Protein AF-A0A318UVK2-F1 (afdb_monomer_lite)

Secondary structure (DSSP, 8-state):
---------------S---EEEEEETTEEEEEE----------------TTSSSSSTTSSSS--S-----PPPPPHHHHIIIIIHHHHTTTGGGPPPTT-HHHHHHHHTT-HHHHHHHHHH-BTTBPGGGG-TT--HHHHHHHHHHHHHHHH--

Foldseek 3Di:
DDDDPDDDDDDDDDDDAWQWDWDDDDHDTDTGTDDDDDDDDDDDDDDDDPPPPPPPPPPPPPDPDDPPPPPPQDALVVVCVPFVCVCQCVPPPNNPHQQALVSCVVVVVVPLVVVLVCQQPPDDPQHHVSPCPVHDSVSSSRNSVVSNVRNVDD

Organism: NCBI:txid491949

Structure (mmCIF, N/CA/C/O backbone):
data_AF-A0A318UVK2-F1
#
_entry.id   AF-A0A318UVK2-F1
#
loop_
_atom_site.group_PDB
_atom_site.id
_atom_site.type_symbol
_atom_site.label_atom_id
_atom_site.label_alt_id
_atom_site.label_comp_id
_atom_site.label_asym_id
_atom_site.label_entity_id
_atom_site.label_seq_id
_atom_site.pdbx_PDB_ins_code
_atom_site.Cartn_x
_atom_site.Cartn_y
_atom_site.Cartn_z
_atom_site.occupancy
_atom_site.B_iso_or_equiv
_atom_site.auth_seq_id
_atom_site.auth_comp_id
_atom_site.auth_asym_id
_atom_site.auth_atom_id
_atom_site.pdbx_PDB_model_num
ATOM 1 N N . MET A 1 1 ? 50.029 1.591 -43.519 1.00 49.09 1 MET A N 1
ATOM 2 C CA . MET A 1 1 ? 50.194 0.571 -42.464 1.00 49.09 1 MET A CA 1
ATOM 3 C C . MET A 1 1 ? 49.556 1.101 -41.192 1.00 49.09 1 MET A C 1
ATOM 5 O O . MET A 1 1 ? 50.206 1.855 -40.488 1.00 49.09 1 MET A O 1
ATOM 9 N N . LEU A 1 2 ? 48.297 0.752 -40.935 1.00 42.00 2 LEU A N 1
ATOM 10 C CA . LEU A 1 2 ? 47.717 0.720 -39.592 1.00 42.00 2 LEU A CA 1
ATOM 11 C C . LEU A 1 2 ? 46.847 -0.537 -39.528 1.00 42.00 2 LEU A C 1
ATOM 13 O O . LEU A 1 2 ? 46.161 -0.884 -40.487 1.00 42.00 2 LEU A O 1
ATOM 17 N N . ASN A 1 3 ? 47.073 -1.282 -38.458 1.00 50.56 3 ASN A N 1
ATOM 18 C CA . ASN A 1 3 ? 46.698 -2.664 -38.237 1.00 50.56 3 ASN A CA 1
ATOM 19 C C . ASN A 1 3 ? 45.468 -2.654 -37.327 1.00 50.56 3 ASN A C 1
ATOM 21 O O . ASN A 1 3 ? 45.616 -2.618 -36.109 1.00 50.56 3 ASN A O 1
ATOM 25 N N . ASP A 1 4 ? 44.272 -2.630 -37.910 1.00 49.16 4 ASP A N 1
ATOM 26 C CA . ASP A 1 4 ? 43.026 -2.616 -37.145 1.00 49.16 4 ASP A CA 1
ATOM 27 C C . ASP A 1 4 ? 42.559 -4.055 -36.911 1.00 49.16 4 ASP A C 1
ATOM 29 O O . ASP A 1 4 ? 41.830 -4.653 -37.706 1.00 49.16 4 ASP A O 1
ATOM 33 N N . GLY A 1 5 ? 43.030 -4.630 -35.802 1.00 56.41 5 GLY A N 1
ATOM 34 C CA . GLY A 1 5 ? 42.569 -5.904 -35.259 1.00 56.41 5 GLY A CA 1
ATOM 35 C C . GLY A 1 5 ? 41.101 -5.834 -34.840 1.00 56.41 5 GLY A C 1
ATOM 36 O O . GLY A 1 5 ? 40.789 -5.678 -33.664 1.00 56.41 5 GLY A O 1
ATOM 37 N N . LYS A 1 6 ? 40.188 -5.948 -35.808 1.00 45.00 6 LYS A N 1
ATOM 38 C CA . LYS A 1 6 ? 38.750 -6.070 -35.559 1.00 45.00 6 LYS A CA 1
ATOM 39 C C . LYS A 1 6 ? 38.392 -7.550 -35.362 1.00 45.00 6 LYS A C 1
ATOM 41 O O . LYS A 1 6 ? 38.772 -8.366 -36.207 1.00 45.00 6 LYS A O 1
ATOM 46 N N . PRO A 1 7 ? 37.673 -7.927 -34.289 1.00 42.22 7 PRO A N 1
ATOM 47 C CA . PRO A 1 7 ? 37.291 -9.315 -34.059 1.00 42.22 7 PRO A CA 1
ATOM 48 C C . PRO A 1 7 ? 36.369 -9.785 -35.189 1.00 42.22 7 PRO A C 1
ATOM 50 O O . PRO A 1 7 ? 35.304 -9.217 -35.429 1.00 42.22 7 PRO A O 1
ATOM 53 N N . GLN A 1 8 ? 36.807 -10.809 -35.917 1.00 44.75 8 GLN A N 1
ATOM 54 C CA . GLN A 1 8 ? 36.009 -11.466 -36.946 1.00 44.75 8 GLN A CA 1
ATOM 55 C C . GLN A 1 8 ? 34.980 -12.356 -36.241 1.00 44.75 8 GLN A C 1
ATOM 57 O O . GLN A 1 8 ? 35.313 -13.428 -35.740 1.00 44.75 8 GLN A O 1
ATOM 62 N N . ILE A 1 9 ? 33.731 -11.895 -36.164 1.00 44.16 9 ILE A N 1
ATOM 63 C CA . ILE A 1 9 ? 32.623 -12.656 -35.579 1.00 44.16 9 ILE A CA 1
ATOM 64 C C . ILE A 1 9 ? 32.165 -13.692 -36.610 1.00 44.16 9 ILE A C 1
ATOM 66 O O . ILE A 1 9 ? 31.560 -13.355 -37.626 1.00 44.16 9 ILE A O 1
ATOM 70 N N . HIS A 1 10 ? 32.481 -14.961 -36.361 1.00 40.56 10 HIS A N 1
ATOM 71 C CA . HIS A 1 10 ? 32.009 -16.093 -37.155 1.00 40.56 10 HIS A CA 1
ATOM 72 C C . HIS A 1 10 ? 30.812 -16.738 -36.452 1.00 40.56 10 HIS A C 1
ATOM 74 O O . HIS A 1 10 ? 30.944 -17.243 -35.340 1.00 40.56 10 HIS A O 1
ATOM 80 N N . VAL A 1 11 ? 29.650 -16.751 -37.106 1.00 42.09 11 VAL A N 1
ATOM 81 C CA . VAL A 1 11 ? 28.436 -17.401 -36.595 1.00 42.09 11 VAL A CA 1
ATOM 82 C C . VAL A 1 11 ? 28.338 -18.801 -37.199 1.00 42.09 11 VAL A C 1
ATOM 84 O O . VAL A 1 11 ? 28.215 -18.951 -38.414 1.00 42.09 11 VAL A O 1
ATOM 87 N N . PHE A 1 12 ? 28.405 -19.830 -36.355 1.00 38.00 12 PHE A N 1
ATOM 88 C CA . PHE A 1 12 ? 28.206 -21.229 -36.737 1.00 38.00 12 PHE A CA 1
ATOM 89 C C . PHE A 1 12 ? 26.828 -21.685 -36.255 1.00 38.00 12 PHE A C 1
ATOM 91 O O . PHE A 1 12 ? 26.543 -21.628 -35.063 1.00 38.00 12 PHE A O 1
ATOM 98 N N . ILE A 1 13 ? 25.976 -22.144 -37.172 1.00 43.78 13 ILE A N 1
ATOM 99 C CA . ILE A 1 13 ? 24.642 -22.666 -36.850 1.00 43.78 13 ILE A CA 1
ATOM 100 C C . ILE A 1 13 ? 24.659 -24.174 -37.101 1.00 43.78 13 ILE A C 1
ATOM 102 O O . ILE A 1 13 ? 24.796 -24.612 -38.242 1.00 43.78 13 ILE A O 1
ATOM 106 N N . CYS A 1 14 ? 24.538 -24.963 -36.032 1.00 42.59 14 CYS A N 1
ATOM 107 C CA . CYS A 1 14 ? 24.438 -26.421 -36.076 1.00 42.59 14 CYS A CA 1
ATOM 108 C C . CYS A 1 14 ? 23.076 -26.830 -35.494 1.00 42.59 14 CYS A C 1
ATOM 110 O O . CYS A 1 14 ? 22.750 -26.479 -34.363 1.00 42.59 14 CYS A O 1
ATOM 112 N N . PHE A 1 15 ? 22.257 -27.530 -36.278 1.00 50.88 15 PHE A N 1
ATOM 113 C CA . PHE A 1 15 ? 20.919 -27.967 -35.878 1.00 50.88 15 PHE A CA 1
ATOM 114 C C . PHE A 1 15 ? 20.997 -29.190 -34.952 1.00 50.88 15 PHE A C 1
ATOM 116 O O . PHE A 1 15 ? 21.221 -30.299 -35.437 1.00 50.88 15 PHE A O 1
ATOM 123 N N . SER A 1 16 ? 20.778 -29.001 -33.647 1.00 50.44 16 SER A N 1
ATOM 124 C CA . SER A 1 16 ? 19.868 -29.796 -32.790 1.00 50.44 16 SER A CA 1
ATOM 125 C C . SER A 1 16 ? 20.182 -29.592 -31.305 1.00 50.44 16 SER A C 1
ATOM 127 O O . SER A 1 16 ? 21.328 -29.756 -30.900 1.00 50.44 16 SER A O 1
ATOM 129 N N . LEU A 1 17 ? 19.111 -29.348 -30.529 1.00 44.59 17 LEU A N 1
ATOM 130 C CA . LEU A 1 17 ? 19.014 -29.179 -29.069 1.00 44.59 17 LEU A CA 1
ATOM 131 C C . LEU A 1 17 ? 19.276 -27.705 -28.578 1.00 44.59 17 LEU A C 1
ATOM 133 O O . LEU A 1 17 ? 20.285 -27.091 -28.894 1.00 44.59 17 LEU A O 1
ATOM 137 N N . ILE A 1 18 ? 18.375 -27.146 -27.743 1.00 47.88 18 ILE A N 1
ATOM 138 C CA . ILE A 1 18 ? 18.029 -25.729 -27.434 1.00 47.88 18 ILE A CA 1
ATOM 139 C C . ILE A 1 18 ? 17.645 -25.460 -25.904 1.00 47.88 18 ILE A C 1
ATOM 141 O O . ILE A 1 18 ? 16.525 -25.751 -25.518 1.00 47.88 18 ILE A O 1
ATOM 145 N N . TYR A 1 19 ? 18.498 -24.969 -24.960 1.00 47.34 19 TYR A N 1
ATOM 146 C CA . TYR A 1 19 ? 18.169 -24.771 -23.484 1.00 47.34 19 TYR A CA 1
ATOM 147 C C . TYR A 1 19 ? 18.469 -23.359 -22.954 1.00 47.34 19 TYR A C 1
ATOM 149 O O . TYR A 1 19 ? 19.593 -22.898 -23.019 1.00 47.34 19 TYR A O 1
ATOM 157 N N . LEU A 1 20 ? 17.499 -22.639 -22.400 1.00 43.53 20 LEU A N 1
ATOM 158 C CA . LEU A 1 20 ? 17.631 -21.184 -22.297 1.00 43.53 20 LEU A CA 1
ATOM 159 C C . LEU A 1 20 ? 18.497 -20.697 -21.113 1.00 43.53 20 LEU A C 1
ATOM 161 O O . LEU A 1 20 ? 18.139 -20.927 -19.965 1.00 43.53 20 LEU A O 1
ATOM 165 N N . VAL A 1 21 ? 19.579 -19.969 -21.389 1.00 46.16 21 VAL A N 1
ATOM 166 C CA . VAL A 1 21 ? 20.355 -19.127 -20.470 1.00 46.16 21 VAL A CA 1
ATOM 167 C C . VAL A 1 21 ? 20.104 -17.659 -20.828 1.00 46.16 21 VAL A C 1
ATOM 169 O O . VAL A 1 21 ? 20.314 -17.246 -21.966 1.00 46.16 21 VAL A O 1
ATOM 172 N N . VAL A 1 22 ? 19.643 -16.870 -19.858 1.00 44.34 22 VAL A N 1
ATOM 173 C CA . VAL A 1 22 ? 19.443 -15.422 -20.007 1.00 44.34 22 VAL A CA 1
ATOM 174 C C . VAL A 1 22 ? 20.566 -14.712 -19.267 1.00 44.34 22 VAL A C 1
ATOM 176 O O . VAL A 1 22 ? 20.694 -14.881 -18.056 1.00 44.34 22 VAL A O 1
ATOM 179 N N . GLU A 1 23 ? 21.361 -13.927 -19.986 1.00 42.88 23 GLU A N 1
ATOM 180 C CA . GLU A 1 23 ? 22.389 -13.062 -19.403 1.00 42.88 23 GLU A CA 1
ATOM 181 C C . GLU A 1 23 ? 21.989 -11.599 -19.626 1.00 42.88 23 GLU A C 1
ATOM 183 O O . GLU A 1 23 ? 21.504 -11.231 -20.702 1.00 42.88 23 GLU A O 1
ATOM 188 N N . VAL A 1 24 ? 22.120 -10.783 -18.578 1.00 45.62 24 VAL A N 1
ATOM 189 C CA . VAL A 1 24 ? 21.737 -9.366 -18.573 1.00 45.62 24 VAL A CA 1
ATOM 190 C C . VAL A 1 24 ? 23.002 -8.539 -18.429 1.00 45.62 24 VAL A C 1
ATOM 192 O O . VAL A 1 24 ? 23.560 -8.466 -17.337 1.00 45.62 24 VAL A O 1
ATOM 195 N N . GLU A 1 25 ? 23.411 -7.878 -19.508 1.00 43.75 25 GLU A N 1
ATOM 196 C CA . GLU A 1 25 ? 24.457 -6.858 -19.457 1.00 43.75 25 GLU A CA 1
ATOM 197 C C . GLU A 1 25 ? 24.004 -5.619 -20.244 1.00 43.75 25 GLU A C 1
ATOM 199 O O . GLU A 1 25 ? 23.463 -5.722 -21.347 1.00 43.75 25 GLU A O 1
ATOM 204 N N . ASP A 1 26 ? 24.120 -4.456 -19.596 1.00 48.53 26 ASP A N 1
ATOM 205 C CA . ASP A 1 26 ? 23.696 -3.125 -20.056 1.00 48.53 26 ASP A CA 1
ATOM 206 C C . ASP A 1 26 ? 22.294 -3.048 -20.690 1.00 48.53 26 ASP A C 1
ATOM 208 O O . ASP A 1 26 ? 22.097 -2.679 -21.850 1.00 48.53 26 ASP A O 1
ATOM 212 N N . ASN A 1 27 ? 21.284 -3.339 -19.864 1.00 52.00 27 ASN A N 1
ATOM 213 C CA . ASN A 1 27 ? 19.864 -3.052 -20.110 1.00 52.00 27 ASN A CA 1
ATOM 214 C C . ASN A 1 27 ? 19.268 -3.676 -21.396 1.00 52.00 27 ASN A C 1
ATOM 216 O O . ASN A 1 27 ? 18.195 -3.263 -21.841 1.00 52.00 27 ASN A O 1
ATOM 220 N N . SER A 1 28 ? 19.928 -4.692 -21.968 1.00 42.50 28 SER A N 1
ATOM 221 C CA . SER A 1 28 ? 19.376 -5.599 -22.982 1.00 42.50 28 SER A CA 1
ATOM 222 C C . SER A 1 28 ? 19.261 -7.022 -22.434 1.00 42.50 28 SER A C 1
ATOM 224 O O . SER A 1 28 ? 20.229 -7.601 -21.951 1.00 42.50 28 SER A O 1
ATOM 226 N N . LEU A 1 29 ? 18.060 -7.600 -22.533 1.00 41.34 29 LEU A N 1
ATOM 227 C CA . LEU A 1 29 ? 17.794 -9.011 -22.243 1.00 41.34 29 LEU A CA 1
ATOM 228 C C . LEU A 1 29 ? 18.243 -9.864 -23.438 1.00 41.34 29 LEU A C 1
ATOM 230 O O . LEU A 1 29 ? 17.576 -9.859 -24.474 1.00 41.34 29 LEU A O 1
ATOM 234 N N . ALA A 1 30 ? 19.339 -10.616 -23.305 1.00 47.50 30 ALA A N 1
ATOM 235 C CA . ALA A 1 30 ? 19.731 -11.620 -24.292 1.00 47.50 30 ALA A CA 1
ATOM 236 C C . ALA A 1 30 ? 19.292 -13.020 -23.830 1.00 47.50 30 ALA A C 1
ATOM 238 O O . ALA A 1 30 ? 19.694 -13.519 -22.784 1.00 47.50 30 ALA A O 1
ATOM 239 N N . VAL A 1 31 ? 18.441 -13.651 -24.636 1.00 39.53 31 VAL A N 1
ATOM 240 C CA . VAL A 1 31 ? 17.826 -14.968 -24.420 1.00 39.53 31 VAL A CA 1
ATOM 241 C C . VAL A 1 31 ? 18.641 -15.985 -25.238 1.00 39.53 31 VAL A C 1
ATOM 243 O O . VAL A 1 31 ? 18.392 -16.167 -26.426 1.00 39.53 31 VAL A O 1
ATOM 246 N N . HIS A 1 32 ? 19.670 -16.603 -24.648 1.00 41.72 32 HIS A N 1
ATOM 247 C CA . HIS A 1 32 ? 20.530 -17.600 -25.308 1.00 41.72 32 HIS A CA 1
ATOM 248 C C . HIS A 1 32 ? 20.028 -19.017 -25.059 1.00 41.72 32 HIS A C 1
ATOM 250 O O . HIS A 1 32 ? 19.587 -19.324 -23.973 1.00 41.72 32 HIS A O 1
ATOM 256 N N . LEU A 1 33 ? 20.094 -19.916 -26.040 1.00 38.16 33 LEU A N 1
ATOM 257 C CA . LEU A 1 33 ? 19.438 -21.227 -25.993 1.00 38.16 33 LEU A CA 1
ATOM 258 C C . LEU A 1 33 ? 20.471 -22.338 -26.260 1.00 38.16 33 LEU A C 1
ATOM 260 O O . LEU A 1 33 ? 20.853 -22.611 -27.386 1.00 38.16 33 LEU A O 1
ATOM 264 N N . PHE A 1 34 ? 20.952 -22.943 -25.185 1.00 48.12 34 PHE A N 1
ATOM 265 C CA . PHE A 1 34 ? 22.121 -23.785 -24.974 1.00 48.12 34 PHE A CA 1
ATOM 266 C C . PHE A 1 34 ? 21.761 -25.233 -24.577 1.00 48.12 34 PHE A C 1
ATOM 268 O O . PHE A 1 34 ? 21.862 -25.570 -23.400 1.00 48.12 34 PHE A O 1
ATOM 275 N N . MET A 1 35 ? 21.334 -26.134 -25.484 1.00 40.09 35 MET A N 1
ATOM 276 C CA . MET A 1 35 ? 21.248 -27.540 -25.032 1.00 40.09 35 MET A CA 1
ATOM 277 C C . MET A 1 35 ? 22.590 -28.217 -24.951 1.00 40.09 35 MET A C 1
ATOM 279 O O . MET A 1 35 ? 23.364 -28.301 -25.900 1.00 40.09 35 MET A O 1
ATOM 283 N N . LEU A 1 36 ? 22.744 -28.847 -23.800 1.00 55.94 36 LEU A N 1
ATOM 284 C CA . LEU A 1 36 ? 23.640 -29.946 -23.567 1.00 55.94 36 LEU A CA 1
ATOM 285 C C . LEU A 1 36 ? 22.901 -31.251 -23.866 1.00 55.94 36 LEU A C 1
ATOM 287 O O . LEU A 1 36 ? 21.978 -31.628 -23.147 1.00 55.94 36 LEU A O 1
ATOM 291 N N . SER A 1 37 ? 23.346 -31.976 -24.885 1.00 45.47 37 SER A N 1
ATOM 292 C CA . SER A 1 37 ? 23.646 -33.401 -24.726 1.00 45.47 37 SER A CA 1
ATOM 293 C C . SER A 1 37 ? 24.509 -33.873 -25.883 1.00 45.47 37 SER A C 1
ATOM 295 O O . SER A 1 37 ? 24.192 -33.673 -27.052 1.00 45.47 37 SER A O 1
ATOM 297 N N . GLY A 1 38 ? 25.653 -34.440 -25.509 1.00 52.75 38 GLY A N 1
ATOM 298 C CA . GLY A 1 38 ? 26.729 -34.814 -26.406 1.00 52.75 38 GLY A CA 1
ATOM 299 C C . GLY A 1 38 ? 26.320 -35.848 -27.447 1.00 52.75 38 GLY A C 1
ATOM 300 O O . GLY A 1 38 ? 25.804 -36.914 -27.130 1.00 52.75 38 GLY A O 1
ATOM 301 N N . ALA A 1 39 ? 26.667 -35.546 -28.690 1.00 35.94 39 ALA A N 1
ATOM 302 C CA . ALA A 1 39 ? 27.013 -36.533 -29.693 1.00 35.94 39 ALA A CA 1
ATOM 303 C C . ALA A 1 39 ? 28.075 -35.891 -30.586 1.00 35.94 39 ALA A C 1
ATOM 305 O O . ALA A 1 39 ? 27.811 -34.975 -31.362 1.00 35.94 39 ALA A O 1
ATOM 306 N N . SER A 1 40 ? 29.312 -36.337 -30.408 1.00 52.97 40 SER A N 1
ATOM 307 C CA . SER A 1 40 ? 30.444 -36.035 -31.269 1.00 52.97 40 SER A CA 1
ATOM 308 C C . SER A 1 40 ? 30.161 -36.545 -32.683 1.00 52.97 40 SER A C 1
ATOM 310 O O . SER A 1 40 ? 30.306 -37.731 -32.968 1.00 52.97 40 SER A O 1
ATOM 312 N N . LEU A 1 41 ? 29.785 -35.641 -33.586 1.00 42.12 41 LEU A N 1
ATOM 313 C CA . LEU A 1 41 ? 29.806 -35.884 -35.026 1.00 42.12 41 LEU A CA 1
ATOM 314 C C . LEU A 1 41 ? 30.600 -34.777 -35.734 1.00 42.12 41 LEU A C 1
ATOM 316 O O . LEU A 1 41 ? 30.574 -33.621 -35.303 1.00 42.12 41 LEU A O 1
ATOM 320 N N . PRO A 1 42 ? 31.361 -35.126 -36.786 1.00 39.91 42 PRO A N 1
ATOM 321 C CA . PRO A 1 42 ? 32.371 -34.250 -37.357 1.00 39.91 42 PRO A CA 1
ATOM 322 C C . PRO A 1 42 ? 31.739 -33.072 -38.102 1.00 39.91 42 PRO A C 1
ATOM 324 O O . PRO A 1 42 ? 30.940 -33.240 -39.024 1.00 39.91 42 PRO A O 1
ATOM 327 N N . MET A 1 43 ? 32.169 -31.869 -37.719 1.00 37.62 43 MET A N 1
ATOM 328 C CA . MET A 1 43 ? 31.934 -30.626 -38.445 1.00 37.62 43 MET A CA 1
ATOM 329 C C . MET A 1 43 ? 32.390 -30.750 -39.903 1.00 37.62 43 MET A C 1
ATOM 331 O O . MET A 1 43 ? 33.582 -30.858 -40.185 1.00 37.62 43 MET A O 1
ATOM 335 N N . GLN A 1 44 ? 31.453 -30.628 -40.840 1.00 42.41 44 GLN A N 1
ATOM 336 C CA . GLN A 1 44 ? 31.751 -30.227 -42.213 1.00 42.41 44 GLN A CA 1
ATOM 337 C C . GLN A 1 44 ? 31.176 -28.832 -42.445 1.00 42.41 44 GLN A C 1
ATOM 339 O O . GLN A 1 44 ? 30.001 -28.656 -42.756 1.00 42.41 44 GLN A O 1
ATOM 344 N N . CYS A 1 45 ? 32.030 -27.825 -42.283 1.00 39.59 45 CYS A N 1
ATOM 345 C CA . CYS A 1 45 ? 31.721 -26.435 -42.584 1.00 39.59 45 CYS A CA 1
ATOM 346 C C . CYS A 1 45 ? 31.874 -26.198 -44.098 1.00 39.59 45 CYS A C 1
ATOM 348 O O . CYS A 1 45 ? 32.986 -25.990 -44.585 1.00 39.59 45 CYS A O 1
ATOM 350 N N . LYS A 1 46 ? 30.779 -26.244 -44.870 1.00 46.31 46 LYS A N 1
ATOM 351 C CA . LYS A 1 46 ? 30.797 -25.843 -46.290 1.00 46.31 46 LYS A CA 1
ATOM 352 C C . LYS A 1 46 ? 30.586 -24.335 -46.426 1.00 46.31 46 LYS A C 1
ATOM 354 O O . LYS A 1 46 ? 29.628 -23.773 -45.906 1.00 46.31 46 LYS A O 1
ATOM 359 N N . ARG A 1 47 ? 31.503 -23.693 -47.151 1.00 45.16 47 ARG A N 1
ATOM 360 C CA . ARG A 1 47 ? 31.540 -22.252 -47.421 1.00 45.16 47 ARG A CA 1
ATOM 361 C C . ARG A 1 47 ? 30.575 -21.916 -48.561 1.00 45.16 47 ARG A C 1
ATOM 363 O O . ARG A 1 47 ? 30.815 -22.332 -49.690 1.00 45.16 47 ARG A O 1
ATOM 370 N N . PH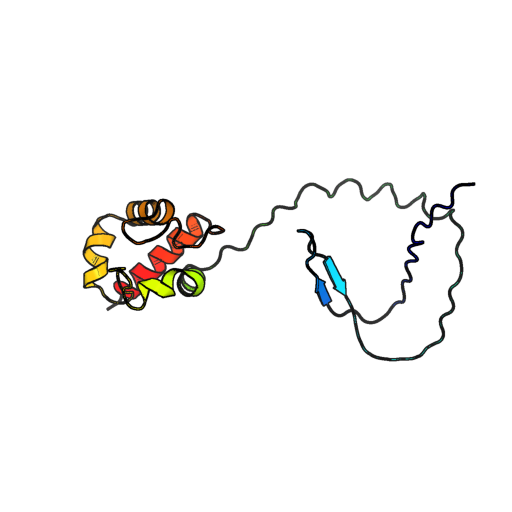E A 1 48 ? 29.500 -21.185 -48.275 1.00 45.78 48 PHE A N 1
ATOM 371 C CA . PHE A 1 48 ? 28.581 -20.680 -49.303 1.00 45.78 48 PHE A CA 1
ATOM 372 C C . PHE A 1 48 ? 28.968 -19.254 -49.743 1.00 45.78 48 PHE A C 1
ATOM 374 O O . PHE A 1 48 ? 29.379 -18.453 -48.899 1.00 45.78 48 PHE A O 1
ATOM 381 N N . PRO A 1 49 ? 28.880 -18.922 -51.047 1.00 44.41 49 PRO A N 1
ATOM 382 C CA . PRO A 1 49 ? 29.235 -17.603 -51.563 1.00 44.41 49 PRO A CA 1
ATOM 383 C C . PRO A 1 49 ? 28.171 -16.534 -51.258 1.00 44.41 49 PRO A C 1
ATOM 385 O O . PRO A 1 49 ? 26.975 -16.810 -51.180 1.00 44.41 49 PRO A O 1
ATOM 388 N N . LEU A 1 50 ? 28.644 -15.288 -51.148 1.00 50.78 50 LEU A N 1
ATOM 389 C CA . LEU A 1 50 ? 27.970 -14.058 -50.698 1.00 50.78 50 LEU A CA 1
ATOM 390 C C . LEU A 1 50 ? 26.788 -13.565 -51.573 1.00 50.78 50 LEU A C 1
ATOM 392 O O . LEU A 1 50 ? 26.417 -12.401 -51.487 1.00 50.78 50 LEU A O 1
ATOM 396 N N . SER A 1 51 ? 26.226 -14.398 -52.454 1.00 51.06 51 SER A N 1
ATOM 397 C CA . SER A 1 51 ? 25.255 -13.963 -53.475 1.00 51.06 51 SER A CA 1
ATOM 398 C C . SER A 1 51 ? 23.801 -14.345 -53.177 1.00 51.06 51 SER A C 1
ATOM 400 O O . SER A 1 51 ? 22.911 -13.952 -53.926 1.00 51.06 51 SER A O 1
ATOM 402 N N . PHE A 1 52 ? 23.532 -15.091 -52.102 1.00 45.41 52 PHE A N 1
ATOM 403 C CA . PHE A 1 52 ? 22.172 -15.535 -51.754 1.00 45.41 52 PHE A CA 1
ATOM 404 C C . PHE A 1 52 ? 21.439 -14.622 -50.755 1.00 45.41 52 PHE A C 1
ATOM 406 O O . PHE A 1 52 ? 20.300 -14.894 -50.387 1.00 45.41 52 PHE A O 1
ATOM 413 N N . THR A 1 53 ? 22.054 -13.520 -50.320 1.00 52.44 53 THR A N 1
ATOM 414 C CA . THR A 1 53 ? 21.515 -12.646 -49.262 1.00 52.44 53 THR A CA 1
ATOM 415 C C . THR A 1 53 ? 20.564 -11.554 -49.763 1.00 52.44 53 THR A C 1
ATOM 417 O O . THR A 1 53 ? 19.974 -10.860 -48.944 1.00 52.44 53 THR A O 1
ATOM 420 N N . ALA A 1 54 ? 20.361 -11.394 -51.075 1.00 51.59 54 ALA A N 1
ATOM 421 C CA . ALA A 1 54 ? 19.643 -10.236 -51.624 1.00 51.59 54 ALA A CA 1
ATOM 422 C C . ALA A 1 54 ? 18.115 -10.400 -51.799 1.00 51.59 54 ALA A C 1
ATOM 424 O O . ALA A 1 54 ? 17.444 -9.411 -52.073 1.00 51.59 54 ALA A O 1
ATOM 425 N N . LEU A 1 55 ? 17.533 -11.596 -51.626 1.00 50.97 55 LEU A N 1
ATOM 426 C CA . LEU A 1 55 ? 16.088 -11.822 -51.858 1.00 50.97 55 LEU A CA 1
ATOM 427 C C . LEU A 1 55 ? 15.238 -12.035 -50.594 1.00 50.97 55 LEU A C 1
ATOM 429 O O . LEU A 1 55 ? 14.026 -12.185 -50.703 1.00 50.97 55 LEU A O 1
ATOM 433 N N . LEU A 1 56 ? 15.824 -11.986 -49.395 1.00 49.97 56 LEU A N 1
ATOM 434 C CA . LEU A 1 56 ? 15.073 -12.123 -48.134 1.00 49.97 56 LEU A CA 1
ATOM 435 C C . LEU A 1 56 ? 14.905 -10.802 -47.360 1.00 49.97 56 LEU A C 1
ATOM 437 O O . LEU A 1 56 ? 14.307 -10.793 -46.289 1.00 49.97 56 LEU A O 1
ATOM 441 N N . PHE A 1 57 ? 15.378 -9.674 -47.900 1.00 49.00 57 PHE A N 1
ATOM 442 C CA . PHE A 1 57 ? 15.321 -8.368 -47.223 1.00 49.00 57 PHE A CA 1
ATOM 443 C C . PHE A 1 57 ? 14.076 -7.518 -47.531 1.00 49.00 57 PHE A C 1
ATOM 445 O O . PHE A 1 57 ? 13.933 -6.438 -46.969 1.00 49.00 57 PHE A O 1
ATOM 452 N N . SER A 1 58 ? 13.135 -7.986 -48.360 1.00 50.50 58 SER A N 1
ATOM 453 C CA . SER A 1 58 ? 11.889 -7.240 -48.636 1.00 50.50 58 SER A CA 1
ATOM 454 C C . SER A 1 58 ? 10.763 -7.486 -47.612 1.00 50.50 58 SER A C 1
ATOM 456 O O . SER A 1 58 ? 9.724 -6.835 -47.702 1.00 50.50 58 SER A O 1
ATOM 458 N N . GLY A 1 59 ? 10.939 -8.394 -46.644 1.00 51.94 59 GLY A N 1
ATOM 459 C CA . GLY A 1 59 ? 9.859 -8.824 -45.739 1.00 51.94 59 GLY A CA 1
ATOM 460 C C . GLY A 1 59 ? 9.978 -8.411 -44.268 1.00 51.94 59 GLY A C 1
ATOM 461 O O . GLY A 1 59 ? 9.059 -8.686 -43.508 1.00 51.94 59 GLY A O 1
ATOM 462 N N . PHE A 1 60 ? 11.072 -7.774 -43.837 1.00 53.25 60 PHE A N 1
ATOM 463 C CA . PHE A 1 60 ? 11.381 -7.619 -42.402 1.00 53.25 60 PHE A CA 1
ATOM 464 C C . PHE A 1 60 ? 11.529 -6.159 -41.943 1.00 53.25 60 PHE A C 1
ATOM 466 O O . PHE A 1 60 ? 12.322 -5.854 -41.061 1.00 53.25 60 PHE A O 1
ATOM 473 N N . ALA A 1 61 ? 10.784 -5.233 -42.552 1.00 53.19 61 ALA A N 1
ATOM 474 C CA . ALA A 1 61 ? 10.778 -3.821 -42.148 1.00 53.19 61 ALA A CA 1
ATOM 475 C C . ALA A 1 61 ? 9.483 -3.374 -41.432 1.00 53.19 61 ALA A C 1
ATOM 477 O O . ALA A 1 61 ? 9.377 -2.214 -41.054 1.00 53.19 61 ALA A O 1
ATOM 478 N N . MET A 1 62 ? 8.504 -4.265 -41.209 1.00 56.47 62 MET A N 1
ATOM 479 C CA . MET A 1 62 ? 7.168 -3.907 -40.687 1.00 56.47 62 MET A CA 1
ATOM 480 C C . MET A 1 62 ? 6.837 -4.531 -39.314 1.00 56.47 62 MET A C 1
ATOM 482 O O . MET A 1 62 ? 5.697 -4.903 -39.056 1.00 56.47 62 MET A O 1
ATOM 486 N N . SER A 1 63 ? 7.801 -4.694 -38.403 1.00 58.59 63 SER A N 1
ATOM 487 C CA . SER A 1 63 ? 7.494 -5.260 -37.067 1.00 58.59 63 SER A CA 1
ATOM 488 C C . SER A 1 63 ? 8.080 -4.491 -35.882 1.00 58.59 63 SER A C 1
ATOM 490 O O . SER A 1 63 ? 8.068 -4.989 -34.763 1.00 58.59 63 SER A O 1
ATOM 492 N N . LEU A 1 64 ? 8.535 -3.251 -36.086 1.00 57.78 64 LEU A N 1
ATOM 493 C CA . LEU A 1 64 ? 9.210 -2.455 -35.053 1.00 57.78 64 LEU A CA 1
ATOM 494 C C . LEU A 1 64 ? 8.297 -1.464 -34.292 1.00 57.78 64 LEU A C 1
ATOM 496 O O . LEU A 1 64 ? 8.725 -0.351 -34.008 1.00 57.78 64 LEU A O 1
ATOM 500 N N . LEU A 1 65 ? 7.043 -1.817 -33.970 1.00 55.69 65 LEU A N 1
ATOM 501 C CA . LEU A 1 65 ? 6.131 -0.887 -33.267 1.00 55.69 65 LEU A CA 1
ATOM 502 C C . LEU A 1 65 ? 5.344 -1.442 -32.070 1.00 55.69 65 LEU A C 1
ATOM 504 O O . LEU A 1 65 ? 4.414 -0.781 -31.623 1.00 55.69 65 LEU A O 1
ATOM 508 N N . LEU A 1 66 ? 5.698 -2.592 -31.485 1.00 53.72 66 LEU A N 1
ATOM 509 C CA . LEU A 1 66 ? 4.987 -3.088 -30.292 1.00 53.72 66 LEU A CA 1
ATOM 510 C C . LEU A 1 66 ? 5.919 -3.733 -29.253 1.00 53.72 66 LEU A C 1
ATOM 512 O O . LEU A 1 66 ? 5.707 -4.870 -28.851 1.00 53.72 66 LEU A O 1
ATOM 516 N N . SER A 1 67 ? 6.911 -2.993 -28.753 1.00 55.91 67 SER A N 1
ATOM 517 C CA . SER A 1 67 ? 7.470 -3.284 -27.421 1.00 55.91 67 SER A CA 1
ATOM 518 C C . SER A 1 67 ? 6.690 -2.494 -26.373 1.00 55.91 67 SER A C 1
ATOM 520 O O . SER A 1 67 ? 7.210 -1.571 -25.753 1.00 55.91 67 SER A O 1
ATOM 522 N N . ASN A 1 68 ? 5.408 -2.828 -26.204 1.00 51.78 68 ASN A N 1
ATOM 523 C CA . ASN A 1 68 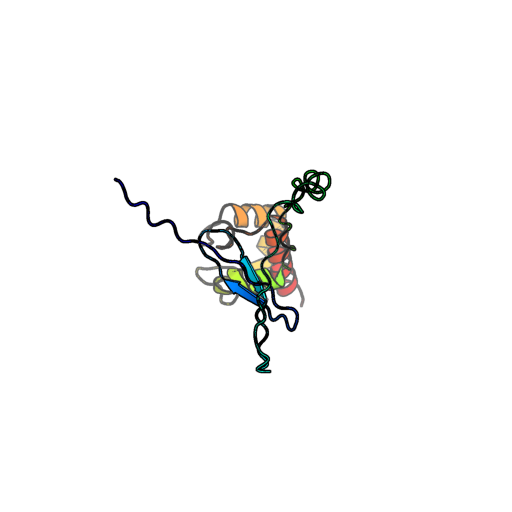? 4.698 -2.468 -24.986 1.00 51.78 68 ASN A CA 1
ATOM 524 C C . ASN A 1 68 ? 5.088 -3.526 -23.955 1.00 51.78 68 ASN A C 1
ATOM 526 O O . ASN A 1 68 ? 4.523 -4.620 -23.951 1.00 51.78 68 ASN A O 1
ATOM 530 N N . SER A 1 69 ? 6.096 -3.236 -23.133 1.00 56.81 69 SER A N 1
ATOM 531 C CA . SER A 1 69 ? 6.426 -4.048 -21.962 1.00 56.81 69 SER A CA 1
ATOM 532 C C . SER A 1 69 ? 5.283 -3.928 -20.955 1.00 56.81 69 SER A C 1
ATOM 534 O O . SER A 1 69 ? 5.393 -3.230 -19.952 1.00 56.81 69 SER A O 1
ATOM 536 N N . ALA A 1 70 ? 4.155 -4.573 -21.246 1.00 54.78 70 ALA A N 1
ATOM 537 C CA . ALA A 1 70 ? 3.094 -4.804 -20.289 1.00 54.78 70 ALA A CA 1
ATOM 538 C C . ALA A 1 70 ? 3.650 -5.799 -19.267 1.00 54.78 70 ALA A C 1
ATOM 540 O O . ALA A 1 70 ? 3.530 -7.013 -19.432 1.00 54.78 70 ALA A O 1
ATOM 541 N N . HIS A 1 71 ? 4.340 -5.283 -18.247 1.00 61.88 71 HIS A N 1
ATOM 542 C CA . HIS A 1 71 ? 4.582 -6.051 -17.036 1.00 61.88 71 HIS A CA 1
ATOM 543 C C . HIS A 1 71 ? 3.202 -6.495 -16.548 1.00 61.88 71 HIS A C 1
ATOM 545 O O . HIS A 1 71 ? 2.328 -5.654 -16.331 1.00 61.88 71 HIS A O 1
ATOM 551 N N . ALA A 1 72 ? 2.963 -7.805 -16.490 1.00 72.75 72 ALA A N 1
ATOM 552 C CA . ALA A 1 72 ? 1.705 -8.317 -15.972 1.00 72.75 72 ALA A CA 1
ATOM 553 C C . ALA A 1 72 ? 1.520 -7.759 -14.554 1.00 72.75 72 ALA A C 1
ATOM 555 O O . ALA A 1 72 ? 2.422 -7.906 -13.727 1.00 72.75 72 ALA A O 1
ATOM 556 N N . ALA A 1 73 ? 0.394 -7.085 -14.304 1.00 82.50 73 ALA A N 1
ATOM 557 C CA . ALA A 1 73 ? 0.120 -6.482 -13.006 1.00 82.50 73 ALA A CA 1
ATOM 558 C C . ALA A 1 73 ? 0.179 -7.563 -11.919 1.00 82.50 73 ALA A C 1
ATOM 560 O O . ALA A 1 73 ? -0.462 -8.615 -12.035 1.00 82.50 73 ALA A O 1
ATOM 561 N N . ARG A 1 74 ? 0.997 -7.330 -10.889 1.00 93.19 74 ARG A N 1
ATOM 562 C CA . ARG A 1 74 ? 1.120 -8.243 -9.749 1.00 93.19 74 ARG A CA 1
ATOM 563 C C . ARG A 1 74 ? -0.154 -8.176 -8.913 1.00 93.19 74 ARG A C 1
ATOM 565 O O . ARG A 1 74 ? -0.793 -7.133 -8.826 1.00 93.19 74 ARG A O 1
ATOM 572 N N . SER A 1 75 ? -0.507 -9.275 -8.250 1.00 96.56 75 SER A N 1
ATOM 573 C CA . SER A 1 75 ? -1.613 -9.247 -7.291 1.00 96.56 75 SER A CA 1
ATOM 574 C C . SER A 1 75 ? -1.259 -8.402 -6.063 1.00 96.56 75 SER A C 1
ATOM 576 O O . SER A 1 75 ? -0.094 -8.333 -5.655 1.00 96.56 75 SER A O 1
ATOM 578 N N . GLY A 1 76 ? -2.276 -7.830 -5.413 1.00 96.25 76 GLY A N 1
ATOM 579 C CA . GLY A 1 76 ? -2.101 -7.091 -4.160 1.00 96.25 76 GLY A CA 1
ATOM 580 C C . GLY A 1 76 ? -1.424 -7.911 -3.055 1.00 96.25 76 GLY A C 1
ATOM 581 O O . GLY A 1 76 ? -0.579 -7.394 -2.327 1.00 96.25 76 GLY A O 1
ATOM 582 N N . GLU A 1 77 ? -1.715 -9.213 -2.978 1.00 97.19 77 GLU A N 1
ATOM 583 C CA . GLU A 1 77 ? -1.042 -10.137 -2.057 1.00 97.19 77 GLU A CA 1
ATOM 584 C C . GLU A 1 77 ? 0.454 -10.284 -2.371 1.00 97.19 77 GLU A C 1
ATOM 586 O O . GLU A 1 77 ? 1.292 -10.202 -1.470 1.00 97.19 77 GLU A O 1
ATOM 591 N N . ALA A 1 78 ? 0.810 -10.481 -3.645 1.00 97.00 78 ALA A N 1
ATOM 592 C CA . ALA A 1 78 ? 2.204 -10.617 -4.056 1.00 97.00 78 ALA A CA 1
ATOM 593 C C . ALA A 1 78 ? 2.995 -9.341 -3.747 1.00 97.00 78 ALA A C 1
ATOM 595 O O . ALA A 1 78 ? 4.137 -9.405 -3.286 1.00 97.00 78 ALA A O 1
ATOM 596 N N . LEU A 1 79 ? 2.372 -8.181 -3.947 1.00 96.56 79 LEU A N 1
ATOM 597 C CA . LEU A 1 79 ? 2.985 -6.898 -3.653 1.00 96.56 79 LEU A CA 1
ATOM 598 C C . LEU A 1 79 ? 3.145 -6.656 -2.150 1.00 96.56 79 LEU A C 1
ATOM 600 O O . LEU A 1 79 ? 4.224 -6.258 -1.702 1.00 96.56 79 LEU A O 1
ATOM 604 N N . TYR A 1 80 ? 2.113 -6.976 -1.366 1.00 97.62 80 TYR A N 1
ATOM 605 C CA . TYR A 1 80 ? 2.180 -6.941 0.090 1.00 97.62 80 TYR A CA 1
ATOM 606 C C . TYR A 1 80 ? 3.356 -7.775 0.605 1.00 97.62 80 TYR A C 1
ATOM 608 O O . TYR A 1 80 ? 4.185 -7.268 1.360 1.00 97.62 80 TYR A O 1
ATOM 616 N N . ASN A 1 81 ? 3.462 -9.024 0.146 1.00 97.44 81 ASN A N 1
ATOM 617 C CA . ASN A 1 81 ? 4.508 -9.954 0.565 1.00 97.44 81 ASN A CA 1
ATOM 618 C C . ASN A 1 81 ? 5.914 -9.515 0.131 1.00 97.44 81 ASN A C 1
ATOM 620 O O . ASN A 1 81 ? 6.893 -9.899 0.765 1.00 97.44 81 ASN A O 1
ATOM 624 N N . SER A 1 82 ? 6.024 -8.717 -0.932 1.00 96.44 82 SER A N 1
ATOM 625 C CA . SER A 1 82 ? 7.315 -8.274 -1.470 1.00 96.44 82 SER A CA 1
ATOM 626 C C . SER A 1 82 ? 7.826 -6.992 -0.804 1.00 96.44 82 SER A C 1
ATOM 628 O O . SER A 1 82 ? 9.024 -6.871 -0.558 1.00 96.44 82 SER A O 1
ATOM 630 N N . PHE A 1 83 ? 6.936 -6.040 -0.498 1.00 96.81 83 PHE A N 1
ATOM 631 C CA . PHE A 1 83 ? 7.331 -4.693 -0.056 1.00 96.81 83 PHE A CA 1
ATOM 632 C C . PHE A 1 83 ? 6.693 -4.276 1.271 1.00 96.81 83 PHE A C 1
ATOM 634 O O . PHE A 1 83 ? 7.370 -3.774 2.168 1.00 96.81 83 PHE A O 1
ATOM 641 N N . CYS A 1 84 ? 5.385 -4.483 1.425 1.00 97.19 84 CYS A N 1
ATOM 642 C CA . CYS A 1 84 ? 4.619 -3.900 2.529 1.00 97.19 84 CYS A CA 1
ATOM 643 C C . CYS A 1 84 ? 4.783 -4.677 3.848 1.00 97.19 84 CYS A C 1
ATOM 645 O O . CYS A 1 84 ? 4.735 -4.092 4.935 1.00 97.19 84 CYS A O 1
ATOM 647 N N . ILE A 1 85 ? 4.991 -5.992 3.762 1.00 97.31 85 ILE A N 1
ATOM 648 C CA . ILE A 1 85 ? 5.058 -6.922 4.897 1.00 97.31 85 ILE A CA 1
ATOM 649 C C . ILE A 1 85 ? 6.121 -6.530 5.926 1.00 97.31 85 ILE A C 1
ATOM 651 O O . ILE A 1 85 ? 5.884 -6.653 7.128 1.00 97.31 85 ILE A O 1
ATOM 655 N N . ALA A 1 86 ? 7.248 -5.973 5.468 1.00 96.12 86 ALA A N 1
ATOM 656 C CA . ALA A 1 86 ? 8.381 -5.593 6.308 1.00 96.12 86 ALA A CA 1
ATOM 657 C C . ALA A 1 86 ? 7.986 -4.624 7.433 1.00 96.12 86 ALA A C 1
ATOM 659 O O . ALA A 1 86 ? 8.555 -4.673 8.524 1.00 96.12 86 ALA A O 1
ATOM 660 N N . CYS A 1 87 ? 6.982 -3.774 7.193 1.00 97.81 87 CYS A N 1
ATOM 661 C CA . CYS A 1 87 ? 6.471 -2.847 8.196 1.00 97.81 87 CYS A CA 1
ATOM 662 C C . CYS A 1 87 ? 5.082 -3.239 8.710 1.00 97.81 87 CYS A C 1
ATOM 664 O O . CYS A 1 87 ? 4.829 -3.148 9.912 1.00 97.81 87 CYS A O 1
ATOM 666 N N . HIS A 1 88 ? 4.193 -3.702 7.829 1.00 97.81 88 HIS A N 1
ATOM 667 C CA . HIS A 1 88 ? 2.783 -3.939 8.148 1.00 97.81 88 HIS A CA 1
ATOM 668 C C . HIS A 1 88 ? 2.490 -5.294 8.802 1.00 97.81 88 HIS A C 1
ATOM 670 O O . HIS A 1 88 ? 1.370 -5.508 9.256 1.00 97.81 88 HIS A O 1
ATOM 67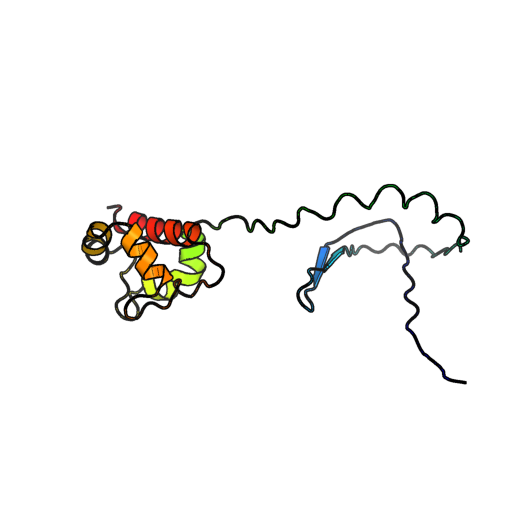6 N N . MET A 1 89 ? 3.456 -6.211 8.888 1.00 96.56 89 MET A N 1
ATOM 677 C CA . MET A 1 89 ? 3.282 -7.440 9.672 1.00 96.56 89 MET A CA 1
ATOM 678 C C . MET A 1 89 ? 3.323 -7.144 11.178 1.00 96.56 89 MET A C 1
ATOM 680 O O . MET A 1 89 ? 2.396 -7.482 11.907 1.00 96.56 89 MET A O 1
ATOM 684 N N . ASN A 1 90 ? 4.375 -6.458 11.634 1.00 95.88 90 ASN A N 1
ATOM 685 C CA . ASN A 1 90 ? 4.637 -6.233 13.062 1.00 95.88 90 ASN A CA 1
ATOM 686 C C . ASN A 1 90 ? 4.371 -4.793 13.526 1.00 95.88 90 ASN A C 1
ATOM 688 O O . ASN A 1 90 ? 4.544 -4.486 14.703 1.00 95.88 90 ASN A O 1
ATOM 692 N N . GLY A 1 91 ? 3.953 -3.905 12.623 1.00 95.56 91 GLY A N 1
ATOM 693 C CA . GLY A 1 91 ? 3.608 -2.521 12.951 1.00 95.56 91 GLY A CA 1
ATOM 694 C C . GLY A 1 91 ? 4.830 -1.641 13.190 1.00 95.56 91 GLY A C 1
ATOM 695 O O . GLY A 1 91 ? 4.842 -0.785 14.077 1.00 95.56 91 GLY A O 1
ATOM 696 N N . VAL A 1 92 ? 5.887 -1.867 12.406 1.00 96.19 92 VAL A N 1
ATOM 697 C CA . VAL A 1 92 ? 7.153 -1.133 12.520 1.00 96.19 92 VAL A CA 1
ATOM 698 C C . VAL A 1 92 ? 6.893 0.366 12.389 1.00 96.19 92 VAL A C 1
ATOM 700 O O . VAL A 1 92 ? 6.140 0.798 11.518 1.00 96.19 92 VAL A O 1
ATOM 703 N N . ALA A 1 93 ? 7.503 1.160 13.273 1.00 93.69 93 ALA A N 1
ATOM 704 C CA . ALA A 1 93 ? 7.341 2.616 13.322 1.00 93.69 93 ALA A CA 1
ATOM 705 C C . ALA A 1 93 ? 5.872 3.097 13.416 1.00 93.69 93 ALA A C 1
ATOM 707 O O . ALA A 1 93 ? 5.548 4.206 12.989 1.00 93.69 93 ALA A O 1
ATOM 708 N N . GLY A 1 94 ? 4.976 2.274 13.979 1.00 94.06 94 GLY A N 1
ATOM 709 C CA . GLY A 1 94 ? 3.549 2.588 14.091 1.00 94.06 94 GLY A CA 1
ATOM 710 C C . GLY A 1 94 ? 2.758 2.352 12.801 1.00 94.06 94 GLY A C 1
ATOM 711 O O . GLY A 1 94 ? 1.693 2.948 12.615 1.00 94.06 94 GLY A O 1
ATOM 712 N N . ALA A 1 95 ? 3.273 1.518 11.890 1.00 96.94 95 ALA A N 1
ATOM 713 C CA . ALA A 1 95 ? 2.506 1.037 10.748 1.00 96.94 95 ALA A CA 1
ATOM 714 C C . ALA A 1 95 ? 1.264 0.250 11.226 1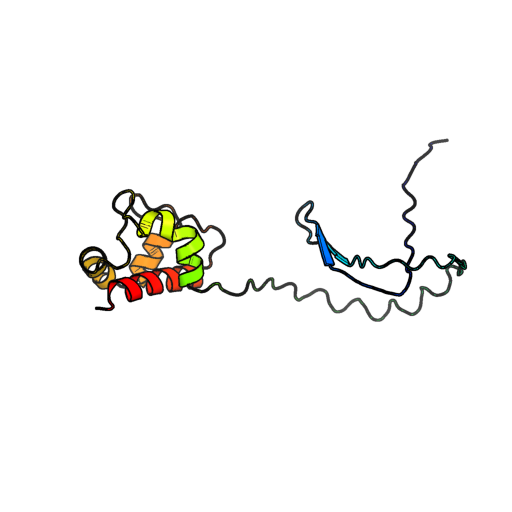.00 96.94 95 ALA A C 1
ATOM 716 O O . ALA A 1 95 ? 1.355 -0.489 12.206 1.00 96.94 95 ALA A O 1
ATOM 717 N N . PRO A 1 96 ? 0.103 0.388 10.559 1.00 96.50 96 PRO A N 1
ATOM 718 C CA . PRO A 1 96 ? -1.077 -0.403 10.892 1.00 96.50 96 PRO A CA 1
ATOM 719 C C . PRO A 1 96 ? -0.806 -1.876 10.595 1.00 96.50 96 PRO A C 1
ATOM 721 O O . PRO A 1 96 ? -0.387 -2.215 9.482 1.00 96.50 96 PRO A O 1
ATOM 724 N N . LYS A 1 97 ? -1.030 -2.742 11.583 1.00 96.81 97 LYS A N 1
ATOM 725 C CA . LYS A 1 97 ? -0.744 -4.166 11.430 1.00 96.81 97 LYS A CA 1
ATOM 726 C C . LYS A 1 97 ? -1.850 -4.855 10.650 1.00 96.81 97 LYS A C 1
ATOM 728 O O . LYS A 1 97 ? -3.031 -4.640 10.916 1.00 96.81 97 LYS A O 1
ATOM 733 N N . ILE A 1 98 ? -1.487 -5.697 9.690 1.00 95.19 98 ILE A N 1
ATOM 734 C CA . ILE A 1 98 ? -2.467 -6.531 8.990 1.00 95.19 98 ILE A CA 1
ATOM 735 C C . ILE A 1 98 ? -3.168 -7.463 9.996 1.00 95.19 98 ILE A C 1
ATOM 737 O O . ILE A 1 98 ? -2.538 -7.948 10.935 1.00 95.19 98 ILE A O 1
ATOM 741 N N . GLY A 1 99 ? -4.475 -7.679 9.846 1.00 94.12 99 GLY A N 1
ATOM 742 C CA . GLY A 1 99 ? -5.267 -8.494 10.778 1.00 94.12 99 GLY A CA 1
ATOM 743 C C . GLY A 1 99 ? -5.715 -7.769 12.052 1.00 94.12 99 GLY A C 1
ATOM 744 O O . GLY A 1 99 ? -6.533 -8.299 12.799 1.00 94.12 99 GLY A O 1
ATOM 745 N N . HIS A 1 100 ? -5.236 -6.548 12.308 1.00 95.19 100 HIS A N 1
ATOM 746 C CA . HIS A 1 100 ? -5.636 -5.766 13.478 1.00 95.19 100 HIS A CA 1
ATOM 747 C C . HIS A 1 100 ? -6.731 -4.758 13.120 1.00 95.19 100 HIS A C 1
ATOM 749 O O . HIS A 1 100 ? -6.445 -3.620 12.760 1.00 95.19 100 HIS A O 1
ATOM 755 N N . ALA A 1 101 ? -7.997 -5.158 13.251 1.00 94.00 101 ALA A N 1
ATOM 756 C CA . ALA A 1 101 ? -9.146 -4.326 12.876 1.00 94.00 101 ALA A CA 1
ATOM 757 C C . ALA A 1 101 ? -9.129 -2.915 13.502 1.00 94.00 101 ALA A C 1
ATOM 759 O O . ALA A 1 101 ? -9.469 -1.943 12.829 1.00 94.00 101 ALA A O 1
ATOM 760 N N . GLU A 1 102 ? -8.681 -2.789 14.754 1.00 93.69 102 GLU A N 1
ATOM 761 C CA . GLU A 1 102 ? -8.579 -1.507 15.472 1.00 93.69 102 GLU A CA 1
ATOM 762 C C . GLU A 1 102 ? -7.631 -0.508 14.783 1.00 93.69 102 GLU A C 1
ATOM 764 O O . GLU A 1 102 ? -7.908 0.690 14.754 1.00 93.69 102 GLU A O 1
ATOM 769 N N . ASP A 1 103 ? -6.556 -0.995 14.151 1.00 95.12 103 ASP A N 1
ATOM 770 C CA . ASP A 1 103 ? -5.602 -0.151 13.420 1.00 95.12 103 ASP A CA 1
ATOM 771 C C . ASP A 1 103 ? -6.179 0.342 12.078 1.00 95.12 103 ASP A C 1
ATOM 773 O O . ASP A 1 103 ? -5.756 1.383 11.556 1.00 95.12 103 ASP A O 1
ATOM 777 N N . TRP A 1 104 ? -7.123 -0.413 11.500 1.00 95.94 104 TRP A N 1
ATOM 778 C CA . TRP A 1 104 ? -7.636 -0.213 10.141 1.00 95.94 104 TRP A CA 1
ATOM 779 C C . TRP A 1 104 ? -8.987 0.498 10.075 1.00 95.94 104 TRP A C 1
ATOM 781 O O . TRP A 1 104 ? -9.211 1.234 9.117 1.00 95.94 104 TRP A O 1
ATOM 791 N N . GLN A 1 105 ? -9.857 0.373 11.079 1.00 94.75 105 GLN A N 1
ATOM 792 C CA . GLN A 1 105 ? -11.153 1.071 11.123 1.00 94.75 105 GLN A CA 1
ATOM 793 C C . GLN A 1 105 ? -11.063 2.583 10.825 1.00 94.75 105 GLN A C 1
ATOM 795 O O . GLN A 1 105 ? -11.644 3.016 9.826 1.00 94.75 105 GLN A O 1
ATOM 800 N N . PRO A 1 106 ? -10.262 3.389 11.557 1.00 94.81 106 PRO A N 1
ATOM 801 C CA . PRO A 1 106 ? -10.167 4.832 11.300 1.00 94.81 106 PRO A CA 1
ATOM 802 C C . PRO A 1 106 ? -9.487 5.177 9.963 1.00 94.81 106 PRO A C 1
ATOM 804 O O . PRO A 1 106 ? -9.432 6.339 9.556 1.00 94.81 106 PRO A O 1
ATOM 807 N N . ARG A 1 107 ? -8.894 4.190 9.283 1.00 94.75 107 ARG A N 1
ATOM 808 C CA . ARG A 1 107 ? -8.260 4.350 7.968 1.00 94.75 107 ARG A CA 1
ATOM 809 C C . ARG A 1 107 ? -9.249 4.068 6.854 1.00 94.75 107 ARG A C 1
ATOM 811 O O . ARG A 1 107 ? -9.308 4.840 5.904 1.00 94.75 107 ARG A O 1
ATOM 818 N N . ILE A 1 108 ? -10.041 3.011 7.005 1.00 94.56 108 ILE A N 1
ATOM 819 C CA . ILE A 1 108 ? -11.114 2.645 6.081 1.00 94.56 108 ILE A CA 1
ATOM 820 C C . ILE A 1 108 ? -12.146 3.779 5.999 1.00 94.56 108 ILE A C 1
ATOM 822 O O . ILE A 1 108 ? -12.582 4.119 4.903 1.00 94.56 108 ILE A O 1
ATOM 826 N N . GLU A 1 109 ? -12.449 4.449 7.117 1.00 95.38 109 GLU A N 1
ATOM 827 C CA . GLU A 1 109 ? -13.343 5.621 7.154 1.00 95.38 109 GLU A CA 1
ATOM 828 C C . GLU A 1 109 ? -12.878 6.794 6.273 1.00 95.38 109 GLU A C 1
ATOM 830 O O . GLU A 1 109 ? -13.701 7.568 5.788 1.00 95.38 109 GLU A O 1
ATOM 835 N N . LYS A 1 110 ? -11.570 6.924 6.011 1.00 95.31 110 LYS A N 1
ATOM 836 C CA . LYS A 1 110 ? -11.028 7.954 5.103 1.00 95.31 110 LYS A CA 1
ATOM 837 C C . LYS A 1 110 ? -11.235 7.621 3.624 1.00 95.31 110 LYS A C 1
ATOM 839 O O . LYS A 1 110 ? -11.021 8.486 2.772 1.00 95.31 110 LYS A O 1
ATOM 844 N N . GLY A 1 111 ? -11.606 6.378 3.323 1.00 95.69 111 GLY A N 1
ATOM 845 C CA . GLY A 1 111 ? -11.746 5.842 1.976 1.00 95.69 111 GLY A CA 1
ATOM 846 C C . GLY A 1 111 ? -10.416 5.438 1.333 1.00 95.69 111 GLY A C 1
ATOM 847 O O . GLY A 1 111 ? -9.359 6.017 1.594 1.00 95.69 111 GLY A O 1
ATOM 848 N N . ILE A 1 112 ? -10.487 4.450 0.437 1.00 95.88 112 ILE A N 1
ATOM 849 C CA . ILE A 1 112 ? -9.315 3.850 -0.216 1.00 95.88 112 ILE A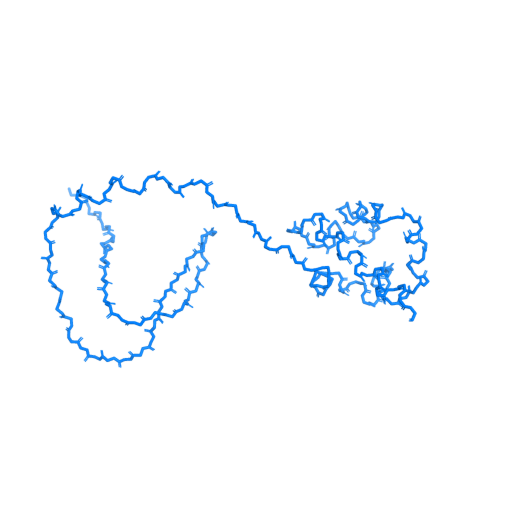 CA 1
ATOM 850 C C . ILE A 1 112 ? -8.515 4.849 -1.061 1.00 95.88 112 ILE A C 1
ATOM 852 O O . ILE A 1 112 ? -7.290 4.820 -1.035 1.00 95.88 112 ILE A O 1
ATOM 856 N N . ASN A 1 113 ? -9.177 5.807 -1.715 1.00 95.94 113 ASN A N 1
ATOM 857 C CA . ASN A 1 113 ? -8.506 6.830 -2.528 1.00 95.94 113 ASN A CA 1
ATOM 858 C C . ASN A 1 113 ? -7.555 7.706 -1.699 1.00 95.94 113 ASN A C 1
ATOM 860 O O . ASN A 1 113 ? -6.471 8.067 -2.156 1.00 95.94 113 ASN A O 1
ATOM 864 N N . THR A 1 114 ? -7.941 8.031 -0.462 1.00 97.00 114 THR A N 1
ATOM 865 C CA . THR A 1 114 ? -7.087 8.790 0.458 1.00 97.00 114 THR A CA 1
ATOM 866 C C . THR A 1 114 ? -5.874 7.959 0.869 1.00 97.00 114 THR A C 1
ATOM 868 O O . THR A 1 114 ? -4.755 8.463 0.859 1.00 97.00 114 THR A O 1
ATOM 871 N N . LEU A 1 115 ? -6.082 6.673 1.172 1.00 96.81 115 LEU A N 1
ATOM 872 C CA . LEU A 1 115 ? -5.000 5.754 1.532 1.00 96.81 115 LEU A CA 1
ATOM 873 C C . LEU A 1 115 ? -4.021 5.541 0.377 1.00 96.81 115 LEU A C 1
ATOM 875 O O . LEU A 1 115 ? -2.816 5.521 0.605 1.00 96.81 115 LEU A O 1
ATOM 879 N N . LEU A 1 116 ? -4.527 5.431 -0.852 1.00 97.94 116 LEU A N 1
ATOM 880 C CA . LEU A 1 116 ? -3.709 5.313 -2.053 1.00 97.94 116 LEU A CA 1
ATOM 881 C C . LEU A 1 116 ? -2.847 6.558 -2.257 1.00 97.94 116 LEU A C 1
ATOM 883 O O . LEU A 1 116 ? -1.642 6.444 -2.464 1.00 97.94 116 LEU A O 1
ATOM 887 N N . LYS A 1 117 ? -3.433 7.752 -2.121 1.00 98.00 117 LYS A N 1
ATOM 888 C CA . LYS A 1 117 ? -2.687 9.010 -2.215 1.00 98.00 117 LYS A CA 1
ATOM 889 C C . LYS A 1 117 ? -1.580 9.095 -1.161 1.00 98.00 117 LYS A C 1
ATOM 891 O O . LYS A 1 117 ? -0.441 9.389 -1.516 1.00 98.00 117 LYS A O 1
ATOM 896 N N . ASP A 1 118 ? -1.906 8.797 0.097 1.00 96.94 118 ASP A N 1
ATOM 897 C CA . ASP A 1 118 ? -0.945 8.746 1.204 1.00 96.94 118 ASP A CA 1
ATOM 898 C C . ASP A 1 118 ? 0.158 7.704 0.940 1.00 96.94 118 ASP A C 1
ATOM 900 O O . ASP A 1 118 ? 1.322 7.928 1.273 1.00 96.94 118 ASP A O 1
ATOM 904 N N . ALA A 1 119 ? -0.179 6.574 0.309 1.00 96.81 119 ALA A N 1
ATOM 905 C CA . ALA A 1 119 ? 0.786 5.544 -0.052 1.00 96.81 119 ALA A CA 1
ATOM 906 C C . ALA A 1 119 ? 1.723 5.963 -1.180 1.00 96.81 119 ALA A C 1
ATOM 908 O O . ALA A 1 119 ? 2.924 5.713 -1.094 1.00 96.81 119 ALA A O 1
ATOM 909 N N . ILE A 1 120 ? 1.210 6.647 -2.199 1.00 97.75 120 ILE A N 1
ATOM 910 C CA . ILE A 1 120 ? 2.010 7.155 -3.313 1.00 97.75 120 ILE A CA 1
ATOM 911 C C . ILE A 1 120 ? 2.958 8.258 -2.830 1.00 97.75 120 ILE A C 1
ATOM 913 O O . ILE A 1 120 ? 4.157 8.186 -3.099 1.00 97.75 120 ILE A O 1
ATOM 917 N N . SER A 1 121 ? 2.456 9.249 -2.084 1.00 97.00 121 SER A N 1
ATOM 918 C CA . SER A 1 121 ? 3.276 10.372 -1.605 1.00 97.00 121 SER A CA 1
ATOM 919 C C . SER A 1 121 ? 4.188 10.018 -0.430 1.00 97.00 121 SER A C 1
ATOM 921 O O . SER A 1 121 ? 5.140 10.746 -0.157 1.00 97.00 121 SER A O 1
ATOM 923 N N . GLY A 1 122 ? 3.888 8.929 0.279 1.00 95.25 122 GLY A N 1
ATOM 924 C CA . GLY A 1 122 ? 4.430 8.650 1.603 1.00 95.25 122 GLY A CA 1
ATOM 925 C C . GLY A 1 122 ? 3.635 9.381 2.688 1.00 95.25 122 GLY A C 1
ATOM 926 O O . GLY A 1 122 ? 3.098 10.473 2.474 1.00 95.25 122 GLY A O 1
ATOM 927 N N . TYR A 1 123 ? 3.554 8.771 3.871 1.00 95.31 123 TYR A N 1
ATOM 928 C CA . TYR A 1 123 ? 2.777 9.289 4.996 1.00 95.31 123 TYR A CA 1
ATOM 929 C C . TYR A 1 123 ? 3.418 8.920 6.333 1.00 95.31 123 TYR A C 1
ATOM 931 O O . TYR A 1 123 ? 3.583 7.745 6.667 1.00 95.31 123 TYR A O 1
ATOM 939 N N . LYS A 1 124 ? 3.731 9.936 7.148 1.00 93.94 124 LYS A N 1
ATOM 940 C CA . LYS A 1 124 ? 4.464 9.782 8.417 1.00 93.94 124 LYS A CA 1
ATOM 941 C C . LYS A 1 124 ? 5.787 9.029 8.201 1.00 93.94 124 LYS A C 1
ATOM 943 O O . LYS A 1 124 ? 6.634 9.501 7.456 1.00 93.94 124 LYS A O 1
ATOM 948 N N . ALA A 1 125 ? 5.964 7.883 8.859 1.00 95.56 125 ALA A N 1
ATOM 949 C CA . ALA A 1 125 ? 7.146 7.037 8.735 1.00 95.56 125 ALA A CA 1
ATOM 950 C C . ALA A 1 125 ? 7.107 6.112 7.504 1.00 95.56 125 ALA A C 1
ATOM 952 O O . ALA A 1 125 ? 8.086 5.417 7.251 1.00 95.56 125 ALA A O 1
ATOM 953 N N . MET A 1 126 ? 6.000 6.078 6.751 1.00 97.31 126 MET A N 1
ATOM 954 C CA . MET A 1 126 ? 5.873 5.250 5.554 1.00 97.31 126 MET A CA 1
ATOM 955 C C . MET A 1 126 ? 6.495 5.965 4.341 1.00 97.31 126 MET A C 1
ATOM 957 O O . MET A 1 126 ? 6.018 7.049 3.987 1.00 97.31 126 MET A O 1
ATOM 961 N N . PRO A 1 127 ? 7.526 5.389 3.693 1.00 96.06 127 PRO A N 1
ATOM 962 C CA . PRO A 1 127 ? 8.154 5.982 2.515 1.00 96.06 127 PRO A CA 1
ATOM 963 C C . PRO A 1 127 ? 7.202 6.071 1.309 1.00 96.06 127 PRO A C 1
ATOM 965 O O . PRO A 1 127 ? 6.242 5.297 1.232 1.00 96.06 127 PRO A O 1
ATOM 968 N N . PRO A 1 128 ? 7.490 6.951 0.331 1.00 97.19 128 PRO A N 1
ATOM 969 C CA . PRO A 1 128 ? 6.751 7.012 -0.928 1.00 97.19 128 PRO A CA 1
ATOM 970 C C . PRO A 1 128 ? 6.673 5.650 -1.629 1.00 97.19 128 PRO A C 1
ATOM 972 O O . PRO A 1 128 ? 7.657 4.907 -1.683 1.00 97.19 128 PRO A O 1
ATOM 975 N N . LYS A 1 129 ? 5.483 5.325 -2.144 1.00 96.44 129 LYS A N 1
ATOM 976 C CA . LYS A 1 129 ? 5.121 4.055 -2.800 1.00 96.44 129 LYS A CA 1
ATOM 977 C C . LYS A 1 129 ? 5.432 2.794 -1.979 1.00 96.44 129 LYS A C 1
ATOM 979 O O . LYS A 1 129 ? 5.561 1.712 -2.545 1.00 96.44 129 LYS A O 1
ATOM 984 N N . GLY A 1 130 ? 5.603 2.907 -0.657 1.00 94.94 130 GLY A N 1
ATOM 985 C CA . GLY A 1 130 ? 5.928 1.765 0.202 1.00 94.94 130 GLY A CA 1
ATOM 986 C C . GLY A 1 130 ? 7.203 1.023 -0.220 1.00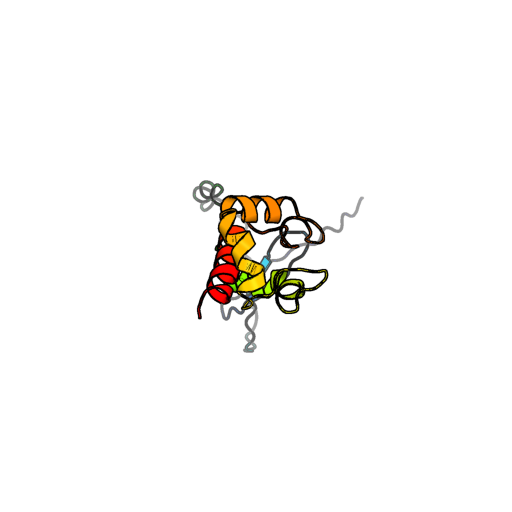 94.94 130 GLY A C 1
ATOM 987 O O . GLY A 1 130 ? 7.248 -0.195 -0.107 1.00 94.94 130 GLY A O 1
ATOM 988 N N . LEU A 1 131 ? 8.209 1.751 -0.730 1.00 95.00 131 LEU A N 1
ATOM 989 C CA . LEU A 1 131 ? 9.460 1.226 -1.312 1.00 95.00 131 LEU A CA 1
ATOM 990 C C . LEU A 1 131 ? 9.315 0.503 -2.663 1.00 95.00 131 LEU A C 1
ATOM 992 O O . LEU A 1 131 ? 10.319 0.061 -3.221 1.00 95.00 131 LEU A O 1
ATOM 996 N N . CYS A 1 132 ? 8.111 0.433 -3.233 1.00 94.75 132 CYS A N 1
ATOM 997 C CA . CYS A 1 132 ? 7.894 -0.114 -4.565 1.00 94.75 132 CYS A CA 1
ATOM 998 C C . CYS A 1 132 ? 7.909 0.987 -5.637 1.00 94.75 132 CYS A C 1
ATOM 1000 O O . CYS A 1 132 ? 6.881 1.564 -6.005 1.00 94.75 132 CYS A O 1
ATOM 1002 N N . PHE A 1 133 ? 9.094 1.309 -6.156 1.00 93.31 133 PHE A N 1
ATOM 1003 C CA . PHE A 1 133 ? 9.242 2.389 -7.139 1.00 93.31 133 PHE A CA 1
ATOM 1004 C C . PHE A 1 133 ? 8.722 2.024 -8.533 1.00 93.31 133 PHE A C 1
ATOM 1006 O O . PHE A 1 133 ? 8.268 2.916 -9.252 1.00 93.31 133 PHE A O 1
ATOM 1013 N N . ASP A 1 134 ? 8.707 0.736 -8.876 1.00 92.56 134 ASP A N 1
ATOM 1014 C CA . ASP A 1 134 ? 8.215 0.209 -10.154 1.00 92.56 134 ASP A CA 1
ATOM 1015 C C . ASP A 1 134 ? 6.708 -0.103 -10.162 1.00 92.56 134 ASP A C 1
ATOM 1017 O O . ASP A 1 134 ? 6.154 -0.387 -11.220 1.00 92.56 134 ASP A O 1
ATOM 1021 N N . CYS A 1 135 ? 6.030 -0.007 -9.013 1.00 92.94 135 CYS A N 1
ATOM 1022 C CA . CYS A 1 135 ? 4.599 -0.273 -8.914 1.00 92.94 135 CYS A CA 1
ATOM 1023 C C . CYS A 1 135 ? 3.748 0.742 -9.672 1.00 92.94 135 CYS A C 1
ATOM 1025 O O . CYS A 1 135 ? 3.956 1.956 -9.556 1.00 92.94 135 CYS A O 1
ATOM 1027 N N . SER A 1 136 ? 2.724 0.252 -10.360 1.00 95.06 136 SER A N 1
ATOM 1028 C CA . SER A 1 136 ? 1.610 1.077 -10.832 1.00 95.06 136 SER A CA 1
ATOM 1029 C C . SER A 1 136 ? 0.687 1.500 -9.678 1.00 95.06 136 SER A C 1
ATOM 1031 O O . SER A 1 136 ? 0.732 0.934 -8.583 1.00 95.06 136 SER A O 1
ATOM 1033 N N . GLU A 1 137 ? -0.150 2.516 -9.905 1.00 95.38 137 GLU A N 1
ATOM 1034 C CA . GLU A 1 137 ? -1.155 2.935 -8.915 1.00 95.38 137 GLU A CA 1
ATOM 1035 C C . GLU A 1 137 ? -2.193 1.834 -8.660 1.00 95.38 137 GLU A C 1
ATOM 1037 O O . GLU A 1 137 ? -2.593 1.647 -7.514 1.00 95.38 137 GLU A O 1
ATOM 1042 N N . ASP A 1 138 ? -2.547 1.060 -9.690 1.00 95.94 138 ASP A N 1
ATOM 1043 C CA . ASP A 1 138 ? -3.473 -0.073 -9.587 1.00 95.94 138 ASP A CA 1
ATOM 1044 C C . ASP A 1 138 ? -2.899 -1.191 -8.703 1.00 95.94 138 ASP A C 1
ATOM 1046 O O . ASP A 1 138 ? -3.574 -1.689 -7.806 1.00 95.94 138 ASP A O 1
ATOM 1050 N N . GLU A 1 139 ? -1.615 -1.531 -8.864 1.00 95.94 139 GLU A N 1
ATOM 1051 C CA . GLU A 1 139 ? -0.948 -2.511 -7.993 1.00 95.94 139 GLU A CA 1
ATOM 1052 C C . GLU A 1 139 ? -0.910 -2.044 -6.528 1.00 95.94 139 GLU A C 1
ATOM 1054 O O . GLU A 1 139 ? -1.132 -2.836 -5.607 1.00 95.94 139 GLU A O 1
ATOM 1059 N N . LEU A 1 140 ? -0.646 -0.752 -6.293 1.00 97.31 140 LEU A N 1
ATOM 1060 C CA . LEU A 1 140 ? -0.677 -0.178 -4.945 1.00 97.31 140 LEU A CA 1
ATOM 1061 C C . LEU A 1 140 ? -2.094 -0.189 -4.365 1.00 97.31 140 LEU A C 1
ATOM 1063 O O . LEU A 1 140 ? -2.265 -0.496 -3.184 1.00 97.31 140 LEU A O 1
ATOM 1067 N N . HIS A 1 141 ? -3.100 0.121 -5.181 1.00 97.62 141 HIS A N 1
ATOM 1068 C CA . HIS A 1 141 ? -4.503 0.050 -4.797 1.00 97.62 141 HIS A CA 1
ATOM 1069 C C . HIS A 1 141 ? -4.878 -1.371 -4.360 1.00 97.62 141 HIS A C 1
ATOM 1071 O O . HIS A 1 141 ? -5.404 -1.558 -3.261 1.00 97.62 141 HIS A O 1
ATOM 1077 N N . ASP A 1 142 ? -4.530 -2.378 -5.160 1.00 97.56 142 ASP A N 1
ATOM 1078 C CA . ASP A 1 142 ? -4.826 -3.781 -4.867 1.00 97.56 142 ASP A CA 1
ATOM 1079 C C . ASP A 1 142 ? -4.108 -4.276 -3.607 1.00 97.56 142 ASP A C 1
ATOM 1081 O O . ASP A 1 142 ? -4.672 -5.045 -2.825 1.00 97.56 142 ASP A O 1
ATOM 1085 N N . ALA A 1 143 ? -2.881 -3.816 -3.350 1.00 97.81 143 ALA A N 1
ATOM 1086 C CA . ALA A 1 143 ? -2.165 -4.139 -2.117 1.00 97.81 143 ALA A CA 1
ATOM 1087 C C . ALA A 1 143 ? -2.808 -3.507 -0.874 1.00 97.81 143 ALA A C 1
ATOM 1089 O O . ALA A 1 143 ? -2.886 -4.145 0.180 1.00 97.81 143 ALA A O 1
ATOM 1090 N N . ILE A 1 144 ? -3.302 -2.270 -0.985 1.00 97.50 144 ILE A N 1
ATOM 1091 C CA . ILE A 1 144 ? -4.062 -1.615 0.088 1.00 97.50 144 ILE A CA 1
ATOM 1092 C C . ILE A 1 144 ? -5.363 -2.374 0.343 1.00 97.50 144 ILE A C 1
ATOM 1094 O O . ILE A 1 144 ? -5.670 -2.669 1.500 1.00 97.50 144 ILE A O 1
ATOM 1098 N N . GLN A 1 145 ? -6.089 -2.735 -0.718 1.00 97.56 145 GLN A N 1
ATOM 1099 C CA . GLN A 1 145 ? -7.319 -3.515 -0.614 1.00 97.56 145 GLN A CA 1
ATOM 1100 C C . GLN A 1 145 ? -7.061 -4.866 0.060 1.00 97.56 145 GLN A C 1
ATOM 1102 O O . GLN A 1 145 ? -7.754 -5.213 1.010 1.00 97.56 145 GLN A O 1
ATOM 1107 N N . TYR A 1 146 ? -6.000 -5.574 -0.336 1.00 97.50 146 TYR A N 1
ATOM 1108 C CA . TYR A 1 146 ? -5.599 -6.831 0.295 1.00 97.50 146 TYR A CA 1
ATOM 1109 C C . TYR A 1 146 ? -5.385 -6.679 1.810 1.00 97.50 146 TYR A C 1
ATOM 1111 O O . TYR A 1 146 ? -5.893 -7.478 2.598 1.00 97.50 146 TYR A O 1
ATOM 1119 N N . MET A 1 147 ? -4.667 -5.640 2.248 1.00 97.06 147 MET A N 1
ATOM 1120 C CA . MET A 1 147 ? -4.452 -5.399 3.678 1.00 97.06 147 MET A CA 1
ATOM 1121 C C . MET A 1 147 ? -5.747 -5.049 4.421 1.00 97.06 147 MET A C 1
ATOM 1123 O O . MET A 1 147 ? -5.930 -5.500 5.555 1.00 97.06 147 MET A O 1
ATOM 1127 N N . ILE A 1 148 ? -6.646 -4.279 3.800 1.00 96.25 148 ILE A N 1
ATOM 1128 C CA . ILE A 1 148 ? -7.973 -3.968 4.348 1.00 96.25 148 ILE A CA 1
ATOM 1129 C C . ILE A 1 148 ? -8.787 -5.251 4.508 1.00 96.25 148 ILE A C 1
ATOM 1131 O O . ILE A 1 148 ? -9.311 -5.504 5.593 1.00 96.25 148 ILE A O 1
ATOM 1135 N N . ASP A 1 149 ? -8.853 -6.088 3.475 1.00 96.12 149 ASP A N 1
ATOM 1136 C CA . ASP A 1 149 ? -9.624 -7.332 3.479 1.00 96.12 149 ASP A CA 1
ATOM 1137 C C . ASP A 1 149 ? -9.133 -8.267 4.581 1.00 96.12 149 ASP A C 1
ATOM 1139 O O . ASP A 1 149 ? -9.927 -8.753 5.388 1.00 96.12 149 ASP A O 1
ATOM 1143 N N . LYS A 1 150 ? -7.811 -8.441 4.702 1.00 95.88 150 LYS A N 1
ATOM 1144 C CA . LYS A 1 150 ? -7.192 -9.254 5.760 1.00 95.88 150 LYS A CA 1
ATOM 1145 C C . LYS A 1 150 ? -7.342 -8.676 7.166 1.00 95.88 150 LYS A C 1
ATOM 1147 O O . LYS A 1 150 ? -7.108 -9.398 8.126 1.00 95.88 150 LYS A O 1
ATOM 1152 N N . SER A 1 151 ? -7.708 -7.404 7.299 1.00 94.88 151 SER A N 1
ATOM 1153 C CA . SER A 1 151 ? -7.871 -6.729 8.597 1.00 94.88 151 SER A CA 1
ATOM 1154 C C . SER A 1 151 ? -9.328 -6.478 8.979 1.00 94.88 151 SER A C 1
ATOM 1156 O O . SER A 1 151 ? -9.603 -6.074 10.106 1.00 94.88 151 SER A O 1
ATOM 1158 N N . SER A 1 152 ? -10.258 -6.704 8.050 1.00 85.31 152 SER A N 1
ATOM 1159 C CA . SER A 1 152 ? -11.699 -6.505 8.232 1.00 85.31 152 SER A CA 1
ATOM 1160 C C . SER A 1 152 ? -12.495 -7.812 8.239 1.00 85.31 152 SER A C 1
ATOM 1162 O O . SER A 1 152 ? -13.631 -7.826 8.719 1.00 85.31 152 SER A O 1
ATOM 1164 N N . SER A 1 153 ? -11.908 -8.916 7.771 1.00 66.50 153 SER A N 1
ATOM 1165 C CA . SER A 1 153 ? -12.497 -10.248 7.902 1.00 66.50 153 SER A CA 1
ATOM 1166 C C . SER A 1 153 ? -12.341 -10.756 9.342 1.00 66.50 153 SER A C 1
ATOM 1168 O O . SER A 1 153 ? -11.234 -10.982 9.824 1.00 66.50 153 SER A O 1
ATOM 1170 N N . LYS A 1 154 ? -13.481 -10.852 10.037 1.00 49.31 154 LYS A N 1
ATOM 1171 C CA . LYS A 1 154 ? -13.638 -11.509 11.343 1.00 49.31 154 LYS A CA 1
ATOM 1172 C C . LYS A 1 154 ? -13.533 -13.022 11.223 1.00 49.31 154 LYS A C 1
ATOM 1174 O O . LYS A 1 154 ? -14.110 -13.560 10.251 1.00 49.31 154 LYS A O 1
#

InterPro domains:
  IPR002323 Cytochrome c, class IE [PR00607] (83-94)
  IPR002323 Cytochrome c, class IE [PR00607] (94-104)
  IPR002323 Cytochrome c, class IE [PR00607] (122-134)
  IPR002323 Cytochrome c, class IE [PR00607] (137-148)
  IPR009056 Cytochrome c-like domain [PF13442] (72-147)
  IPR009056 Cytochrome c-like domain [PS51007] (71-151)
  IPR036909 Cytochrome c-like domain superfamily [G3DSA:1.10.760.10] (72-150)
  IPR036909 Cytochrome c-like domain superfamily [SSF46626] (72-148)

Sequence (154 aa):
MLNDGKPQIHVFICFSLIYLVVEVEDNSLAVHLFMLSGASLPMQCKRFPLSFTALLFSGFAMSLLLSNSAHAARSGEALYNSFCIACHMNGVAGAPKIGHAEDWQPRIEKGINTLLKDAISGYKAMPPKGLCFDCSEDELHDAIQYMIDKSSSK

pLDDT: mean 72.87, std 24.25, range [35.94, 98.0]

Radius of gyration: 27.35 Å; chains: 1; bounding box: 64×47×69 Å